Protein AF-A0A804MIV6-F1 (afdb_monomer)

Mean predicted aligned error: 13.61 Å

Nearest PDB structures (foldseek):
  7yjm-assembly1_A  TM=9.244E-01  e=1.620E-10  Arabidopsis thaliana
  7yjk-assembly1_E  TM=9.313E-01  e=8.344E-10  Arabidopsis thaliana
  7bxp-assembly1_B  TM=8.602E-01  e=1.051E-05  Cupriavidus necator
  6onn-assembly1_A  TM=8.933E-01  e=3.002E-05  Paraburkholderia phymatum STM815
  6onn-assembly2_B  TM=8.897E-01  e=5.415E-05  Paraburkholderia phymatum STM815

Solvent-accessible surface area (backbone atoms only — not comparable to full-atom values): 9560 Å² total; per-residue (Å²): 124,45,75,26,53,51,93,34,65,69,43,39,51,52,50,51,46,64,65,46,60,92,37,81,61,48,82,81,45,57,35,32,37,40,42,47,36,31,31,88,90,73,67,46,67,51,67,57,71,58,51,52,55,50,26,62,76,68,66,40,42,48,36,48,36,42,89,66,15,52,73,65,26,29,97,86,16,78,8,58,50,52,55,71,69,50,57,72,77,83,43,52,36,80,47,60,84,61,63,102,76,47,77,72,55,36,40,68,82,74,40,75,46,56,72,84,72,65,56,72,78,38,46,38,31,58,39,54,64,76,60,51,58,55,63,75,72,52,81,69,85,72,80,88,73,80,74,75,56,100,67,61,62,80,76,60,70,79,121

InterPro domains:
  IPR004839 Aminotransferase, class I/classII, large domain [PF00155] (5-76)
  IPR015421 Pyridoxal phosphate-dependent transferase, major domain [G3DSA:3.40.640.10] (1-102)
  IPR015424 Pyridoxal phosphate-dependent transferase [SSF53383] (2-86)
  IPR050087 8-amino-7-oxononanoate synthase class-II [PTHR13693] (2-89)

Sequence (159 aa):
MVYFKHNDMASLASTLEKLTRGNKRAEKIRRYIVVESIYQNSGQIAPLDEIVRLKEKYRFRVILEESHSFGVLGKSGHGLDEHYGVPVSVWPQLFLMFHRNAPPVVSDRGALLPSSQTRPNYLVKCLGQSGQQEWSHGTLAGGVRQRQPMYPLDNLVLT

Organism: Zea mays (NCBI:txid4577)

Foldseek 3Di:
DAEFEALDLVRVLVVLCVVQPPPPCQLVAAAEEEEECQAPQPRDGRPVVSVLVSCVVSVYAYAYAFPPQQLPAAPNRRGNCNNVVNDPLSHAWHQHPDDPPGDATAGSVRHGDDLVRVDHPYYYYYDHPVQVVCVVVPPPDDDDDPDQPPDNCVVVPSD

Secondary structure (DSSP, 8-state):
-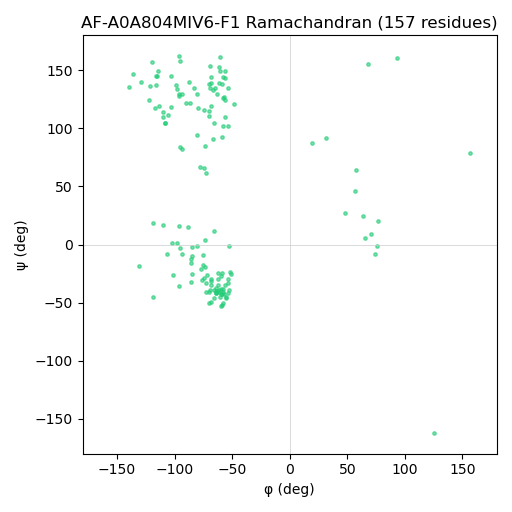EEE-TT-HHHHHHHHHHHHTT-GGGGTS-EEEEEESB-TTT-PBP-HHHHHHHHHHHT-EEEEE-TTTTTTSSSSS--HHHHTT--GGGS-------STTPPPPBPTTSPBPPHHHHS-SEEEEEPPHHHHHHHHH--SSS----PPPSS-GGG----

Radius of gyration: 16.15 Å; Cα contacts (8 Å, |Δi|>4): 221; chains: 1; bounding box: 35×37×42 Å

pLDDT: mean 70.6, std 22.76, range [28.23, 97.81]

Structure (mmCIF, N/CA/C/O backbone):
data_AF-A0A804MIV6-F1
#
_entry.id   AF-A0A804MIV6-F1
#
loop_
_atom_site.group_PDB
_atom_site.id
_atom_site.type_symbol
_atom_site.label_atom_id
_atom_site.label_alt_id
_atom_site.label_comp_id
_atom_site.label_asym_id
_atom_site.label_entity_id
_atom_site.label_seq_id
_atom_site.pdbx_PDB_ins_code
_atom_site.Cartn_x
_atom_site.Cartn_y
_atom_site.Cartn_z
_atom_site.occupancy
_atom_site.B_iso_or_equiv
_atom_site.auth_seq_id
_atom_site.auth_comp_id
_atom_site.auth_asym_id
_atom_site.auth_atom_id
_atom_site.pdbx_PDB_model_num
ATOM 1 N N . MET A 1 1 ? -13.706 7.773 7.106 1.00 83.56 1 MET A N 1
ATOM 2 C CA . MET A 1 1 ? -12.352 7.453 6.601 1.00 83.56 1 MET A CA 1
ATOM 3 C C . MET A 1 1 ? -11.404 7.450 7.788 1.00 83.56 1 MET A C 1
ATOM 5 O O . MET A 1 1 ? -11.564 8.303 8.651 1.00 83.56 1 MET A O 1
ATOM 9 N N . VAL A 1 2 ? -10.504 6.474 7.887 1.00 90.62 2 VAL A N 1
ATOM 10 C CA . VAL A 1 2 ? -9.523 6.366 8.980 1.00 90.62 2 VAL A CA 1
ATOM 11 C C . VAL A 1 2 ? -8.136 6.514 8.384 1.00 90.62 2 VAL A C 1
ATOM 13 O O . VAL A 1 2 ? -7.905 6.061 7.267 1.00 90.62 2 VAL A O 1
ATOM 16 N N . TYR A 1 3 ? -7.223 7.141 9.113 1.00 92.12 3 TYR A N 1
ATOM 17 C CA . TYR A 1 3 ? -5.876 7.371 8.623 1.00 92.12 3 TYR A CA 1
ATOM 18 C C . TYR A 1 3 ? -4.830 6.608 9.437 1.00 92.12 3 TYR A C 1
ATOM 20 O O . TYR A 1 3 ? -5.012 6.382 10.635 1.00 92.12 3 TYR A O 1
ATOM 28 N N . PHE A 1 4 ? -3.735 6.220 8.790 1.00 95.25 4 PHE A N 1
ATOM 29 C CA . PHE A 1 4 ? -2.527 5.727 9.453 1.00 95.25 4 PHE A CA 1
ATOM 30 C C . PHE A 1 4 ? -1.337 6.625 9.112 1.00 95.25 4 PHE A C 1
ATOM 32 O O . PHE A 1 4 ? -1.362 7.359 8.124 1.00 95.25 4 PHE A O 1
ATOM 39 N N . LYS A 1 5 ? -0.315 6.609 9.966 1.00 95.00 5 LYS A N 1
ATOM 40 C CA . LYS A 1 5 ? 0.891 7.423 9.800 1.00 95.00 5 LYS A CA 1
ATOM 41 C C . LYS A 1 5 ? 1.562 7.158 8.445 1.00 95.00 5 LYS A C 1
ATOM 43 O O . LYS A 1 5 ? 1.563 6.030 7.966 1.00 95.00 5 LYS A O 1
ATOM 48 N N . HIS A 1 6 ? 2.116 8.214 7.852 1.00 94.25 6 HIS A N 1
ATOM 49 C CA . HIS A 1 6 ? 2.809 8.159 6.574 1.00 94.25 6 HIS A CA 1
ATOM 50 C C . HIS A 1 6 ? 3.823 7.022 6.536 1.00 94.25 6 HIS A C 1
ATOM 52 O O . HIS A 1 6 ? 4.727 6.985 7.370 1.00 94.25 6 HIS A O 1
ATOM 58 N N . ASN A 1 7 ? 3.633 6.117 5.579 1.00 93.25 7 ASN A N 1
ATOM 59 C CA . ASN A 1 7 ? 4.495 4.973 5.313 1.00 93.25 7 ASN A CA 1
ATOM 60 C C . ASN A 1 7 ? 4.890 4.135 6.553 1.00 93.25 7 ASN A C 1
ATOM 62 O O . ASN A 1 7 ? 5.945 3.511 6.575 1.00 93.25 7 ASN A O 1
ATOM 66 N N . ASP A 1 8 ? 4.054 4.121 7.598 1.00 96.25 8 ASP A N 1
ATOM 67 C CA . ASP A 1 8 ? 4.337 3.460 8.878 1.00 96.25 8 ASP A CA 1
ATOM 68 C C . ASP A 1 8 ? 3.462 2.209 9.032 1.00 96.25 8 ASP A C 1
ATOM 70 O O . ASP A 1 8 ? 2.258 2.279 9.320 1.00 96.25 8 ASP A O 1
ATOM 74 N N . MET A 1 9 ? 4.083 1.043 8.852 1.00 97.00 9 MET A N 1
ATOM 75 C CA . MET A 1 9 ? 3.395 -0.247 8.895 1.00 97.00 9 MET A CA 1
ATOM 76 C C . MET A 1 9 ? 2.960 -0.654 10.305 1.00 97.00 9 MET A C 1
ATOM 78 O O . MET A 1 9 ? 1.950 -1.347 10.454 1.00 97.00 9 MET A O 1
ATOM 82 N N . ALA A 1 10 ? 3.634 -0.176 11.354 1.00 97.81 10 ALA A N 1
ATOM 83 C CA . ALA A 1 10 ? 3.203 -0.407 12.730 1.00 97.81 10 ALA A CA 1
ATOM 84 C C . ALA A 1 10 ?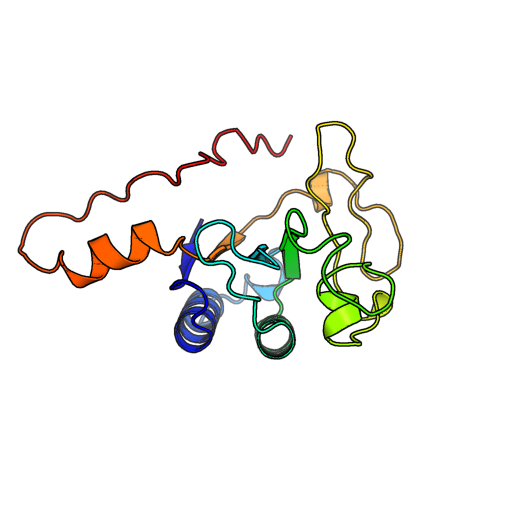 1.921 0.384 13.036 1.00 97.81 10 ALA A C 1
ATOM 86 O O . ALA A 1 10 ? 0.975 -0.145 13.633 1.00 97.81 10 ALA A O 1
ATOM 87 N N . SER A 1 11 ? 1.839 1.631 12.563 1.00 96.94 11 SER A N 1
ATOM 88 C CA . SER A 1 11 ? 0.614 2.426 12.635 1.00 96.94 11 SER A CA 1
ATOM 89 C C . SER A 1 11 ? -0.507 1.812 11.807 1.00 96.94 11 SER A C 1
ATOM 91 O O . SER A 1 11 ? -1.645 1.802 12.281 1.00 96.94 11 SER A O 1
ATOM 93 N N . LEU A 1 12 ? -0.219 1.311 10.601 1.00 97.44 12 LEU A N 1
ATOM 94 C CA . LEU A 1 12 ? -1.211 0.614 9.785 1.00 97.44 12 LEU A CA 1
ATOM 95 C C . LEU A 1 12 ? -1.742 -0.611 10.533 1.00 97.44 12 LEU A C 1
ATOM 97 O O . LEU A 1 12 ? -2.948 -0.713 10.746 1.00 97.44 12 LEU A O 1
ATOM 101 N N . ALA A 1 13 ? -0.859 -1.489 11.013 1.00 97.62 13 ALA A N 1
ATOM 102 C CA . ALA A 1 13 ? -1.231 -2.685 11.764 1.00 97.62 13 ALA A CA 1
ATOM 103 C C . ALA A 1 13 ? -2.097 -2.356 12.990 1.00 97.62 13 ALA A C 1
ATOM 105 O O . ALA A 1 13 ? -3.147 -2.969 13.183 1.00 97.62 13 ALA A O 1
ATOM 106 N N . SER A 1 14 ? -1.716 -1.342 13.776 1.00 97.19 14 SER A N 1
ATOM 107 C CA . SER A 1 14 ? -2.501 -0.880 14.930 1.00 97.19 14 SER A CA 1
ATOM 108 C C . SER A 1 14 ? -3.903 -0.411 14.529 1.00 97.19 14 SER A C 1
ATOM 110 O O . SER A 1 14 ? -4.888 -0.735 15.197 1.00 97.19 14 SER A O 1
ATOM 112 N N . THR A 1 15 ? -4.017 0.330 13.426 1.00 95.06 15 THR A N 1
ATOM 113 C CA . THR A 1 15 ? -5.304 0.796 12.901 1.00 95.06 15 THR A CA 1
ATOM 114 C C . THR A 1 15 ? -6.172 -0.370 12.428 1.00 95.06 15 THR A C 1
ATOM 116 O O . THR A 1 15 ? -7.351 -0.434 12.779 1.00 95.06 15 THR A O 1
ATOM 119 N N . LEU A 1 16 ? -5.607 -1.319 11.679 1.00 94.00 16 LEU A N 1
ATOM 120 C CA . LEU A 1 16 ? -6.334 -2.494 11.188 1.00 94.00 16 LEU A CA 1
ATOM 121 C C . LEU A 1 16 ? -6.811 -3.396 12.333 1.00 94.00 16 LEU A C 1
ATOM 123 O O . LEU A 1 16 ? -7.954 -3.859 12.311 1.00 94.00 16 LEU A O 1
ATOM 127 N N . GLU A 1 17 ? -5.978 -3.586 13.357 1.00 93.88 17 GLU A N 1
ATOM 128 C CA . GLU A 1 17 ? -6.326 -4.315 14.578 1.00 93.88 17 GLU A CA 1
ATOM 129 C C . GLU A 1 17 ? -7.522 -3.659 15.279 1.00 93.88 17 GLU A C 1
ATOM 131 O O . GLU A 1 17 ? -8.536 -4.314 15.516 1.00 93.88 17 GLU A O 1
ATOM 136 N N . LYS A 1 18 ? -7.465 -2.342 15.530 1.00 91.25 18 LYS A N 1
ATOM 137 C CA . LYS A 1 18 ? -8.560 -1.586 16.168 1.00 91.25 18 LYS A CA 1
ATOM 138 C C . LYS A 1 18 ? -9.874 -1.686 15.395 1.00 91.25 18 LYS A C 1
ATOM 140 O O . LYS A 1 18 ? -10.931 -1.779 16.007 1.00 91.25 18 LYS A O 1
ATOM 145 N N . LEU A 1 19 ? -9.814 -1.676 14.064 1.00 88.06 19 LEU A N 1
ATOM 146 C CA . LEU A 1 19 ? -11.000 -1.764 13.205 1.00 88.06 19 LEU A CA 1
ATOM 147 C C . LEU A 1 19 ? -11.571 -3.182 13.089 1.00 88.06 19 LEU A C 1
ATOM 149 O O . LEU A 1 19 ? -12.732 -3.344 12.708 1.00 88.06 19 LEU A O 1
ATOM 153 N N . THR A 1 20 ? -10.766 -4.202 13.378 1.00 87.62 20 THR A N 1
ATOM 154 C CA . THR A 1 20 ? -11.172 -5.610 13.282 1.00 87.62 20 THR A CA 1
ATOM 155 C C . THR A 1 20 ? -11.618 -6.160 14.637 1.00 87.62 20 THR A C 1
ATOM 157 O O . THR A 1 20 ? -12.572 -6.936 14.707 1.00 87.62 20 THR A O 1
ATOM 160 N N . ARG A 1 21 ? -10.980 -5.729 15.729 1.00 86.69 21 ARG A N 1
ATOM 161 C CA . ARG A 1 21 ? -11.244 -6.210 17.087 1.00 86.69 21 ARG A CA 1
ATOM 162 C C . ARG A 1 21 ? -12.706 -5.995 17.490 1.00 86.69 21 ARG A C 1
ATOM 164 O O . ARG A 1 21 ? -13.230 -4.889 17.432 1.00 86.69 21 ARG A O 1
ATOM 171 N N . GLY A 1 22 ? -13.366 -7.072 17.921 1.00 78.00 22 GLY A N 1
ATOM 172 C CA . GLY A 1 22 ? -14.743 -7.053 18.437 1.00 78.00 22 GLY A CA 1
ATOM 173 C C . GLY A 1 22 ? -15.842 -6.871 17.383 1.00 78.00 22 GLY A C 1
ATOM 174 O O . GLY A 1 22 ? -17.021 -7.048 17.688 1.00 78.00 22 GLY A O 1
ATOM 175 N N . ASN A 1 23 ? -15.495 -6.578 16.130 1.00 73.00 23 ASN A N 1
ATOM 176 C CA . ASN A 1 23 ? -16.471 -6.311 15.087 1.00 73.00 23 ASN A CA 1
ATOM 177 C C . ASN A 1 23 ? -16.761 -7.581 14.273 1.00 73.00 23 ASN A C 1
ATOM 179 O O . ASN A 1 23 ? -16.219 -7.778 13.191 1.00 73.00 23 ASN A O 1
ATOM 183 N N . LYS A 1 24 ? -17.675 -8.436 14.758 1.00 68.00 24 LYS A N 1
ATOM 184 C CA . LYS A 1 24 ? -18.120 -9.639 14.016 1.00 68.00 24 LYS A CA 1
ATOM 185 C C . LYS A 1 24 ? -18.722 -9.314 12.641 1.00 68.00 24 LYS A C 1
ATOM 187 O O . LYS A 1 24 ? -18.720 -10.156 11.749 1.00 68.00 24 LYS A O 1
ATOM 192 N N . ARG A 1 25 ? -19.243 -8.094 12.441 1.00 69.00 25 ARG A N 1
ATOM 193 C CA . ARG A 1 25 ? -19.728 -7.647 11.124 1.00 69.00 25 ARG A CA 1
ATOM 194 C C . ARG A 1 25 ? -18.583 -7.294 10.172 1.00 69.00 25 ARG A C 1
ATOM 196 O O . ARG A 1 25 ? -18.822 -7.265 8.970 1.00 69.00 25 ARG A O 1
ATOM 203 N N . ALA A 1 26 ? -17.363 -7.067 10.663 1.00 63.50 26 ALA A N 1
ATOM 204 C CA . ALA A 1 26 ? -16.225 -6.649 9.846 1.00 63.50 26 ALA A CA 1
ATOM 205 C C . ALA A 1 26 ? -15.874 -7.650 8.737 1.00 63.50 26 ALA A C 1
ATOM 207 O O . ALA A 1 26 ? -15.395 -7.238 7.684 1.00 63.50 26 ALA A O 1
ATOM 208 N N . GLU A 1 27 ? -16.172 -8.938 8.926 1.00 64.31 27 GLU A N 1
ATOM 209 C CA . GLU A 1 27 ? -15.995 -9.965 7.892 1.00 64.31 27 GLU A CA 1
ATOM 210 C C . GLU A 1 27 ? -16.967 -9.808 6.717 1.00 64.31 27 GLU A C 1
ATOM 212 O O . GLU A 1 27 ? -16.623 -10.119 5.579 1.00 64.31 27 GLU A O 1
ATOM 217 N N . LYS A 1 28 ? -18.175 -9.290 6.972 1.00 70.69 28 LYS A N 1
ATOM 218 C CA . LYS A 1 28 ? -19.206 -9.072 5.945 1.00 70.69 28 LYS A CA 1
ATOM 219 C C . LYS A 1 28 ? -19.053 -7.730 5.237 1.00 70.69 28 LYS A C 1
ATOM 221 O O . LYS A 1 28 ? -19.660 -7.504 4.192 1.00 70.69 28 LYS A O 1
ATOM 226 N N . ILE A 1 29 ? -18.270 -6.824 5.813 1.00 76.00 29 ILE A N 1
ATOM 227 C CA . ILE A 1 29 ? -18.135 -5.459 5.327 1.00 76.00 29 ILE A CA 1
ATOM 228 C C . ILE A 1 29 ? -16.877 -5.338 4.462 1.00 76.00 29 ILE A C 1
ATOM 230 O O . ILE A 1 29 ? -15.791 -5.784 4.823 1.00 76.00 29 ILE A O 1
ATOM 234 N N . ARG A 1 30 ? -17.013 -4.689 3.301 1.00 77.94 30 ARG A N 1
ATOM 235 C CA . ARG A 1 30 ? -15.885 -4.399 2.404 1.00 77.94 30 ARG A CA 1
ATOM 236 C C . ARG A 1 30 ? -15.024 -3.269 2.970 1.00 77.94 30 ARG A C 1
ATOM 238 O O . ARG A 1 30 ? -15.499 -2.138 3.092 1.00 77.94 30 ARG A O 1
ATOM 245 N N . ARG A 1 31 ? -13.774 -3.590 3.300 1.00 86.38 31 ARG A N 1
ATOM 246 C CA . ARG A 1 31 ? -12.789 -2.682 3.895 1.00 86.38 31 ARG A CA 1
ATOM 247 C C . ARG A 1 31 ? -11.560 -2.600 2.993 1.00 86.38 31 ARG A C 1
ATOM 249 O O . ARG A 1 31 ? -11.113 -3.634 2.494 1.00 86.38 31 ARG A O 1
ATOM 256 N N . TYR A 1 32 ? -11.046 -1.393 2.789 1.00 89.44 32 TYR A N 1
ATOM 257 C CA . TYR A 1 32 ? -9.956 -1.115 1.858 1.00 89.44 32 TYR A CA 1
ATOM 258 C C . TYR A 1 32 ? -8.843 -0.318 2.540 1.00 89.44 32 TYR A C 1
ATOM 260 O O . TYR A 1 32 ? -9.114 0.595 3.322 1.00 89.44 32 TYR A O 1
ATOM 268 N N . ILE A 1 33 ? -7.605 -0.669 2.223 1.00 91.19 33 ILE A N 1
ATOM 269 C CA . ILE A 1 33 ? -6.394 0.098 2.496 1.00 91.19 33 ILE A CA 1
ATOM 270 C C . ILE A 1 33 ? -6.087 0.885 1.226 1.00 91.19 33 ILE A C 1
ATOM 272 O O . ILE A 1 33 ? -6.056 0.296 0.155 1.00 91.19 33 ILE A O 1
ATOM 276 N N . VAL A 1 34 ? -5.893 2.193 1.331 1.00 91.06 34 VAL A N 1
ATOM 277 C CA . VAL A 1 34 ? -5.571 3.069 0.201 1.00 91.06 34 VAL A CA 1
ATOM 278 C C . VAL A 1 34 ? -4.161 3.604 0.394 1.00 91.06 34 VAL A C 1
ATOM 280 O O . VAL A 1 34 ? -3.890 4.284 1.392 1.00 91.06 34 VAL A O 1
ATOM 283 N N . VAL A 1 35 ? -3.283 3.294 -0.552 1.00 90.81 35 VAL A N 1
ATOM 284 C CA . VAL A 1 35 ? -1.863 3.660 -0.529 1.00 90.81 35 VAL A CA 1
ATOM 285 C C . VAL A 1 35 ? -1.420 4.162 -1.896 1.00 90.81 35 VAL A C 1
ATOM 287 O O . VAL A 1 35 ? -1.931 3.710 -2.917 1.00 90.81 35 VAL A O 1
ATOM 290 N N . GLU A 1 36 ? -0.486 5.107 -1.895 1.00 91.06 36 GLU A N 1
ATOM 291 C CA . GLU A 1 36 ? 0.248 5.509 -3.095 1.00 91.06 36 GLU A CA 1
ATOM 292 C C . GLU A 1 36 ? 1.459 4.600 -3.243 1.00 91.06 36 GLU A C 1
ATOM 294 O O . GLU A 1 36 ? 2.105 4.260 -2.253 1.00 91.06 36 GLU A O 1
ATOM 299 N N . SE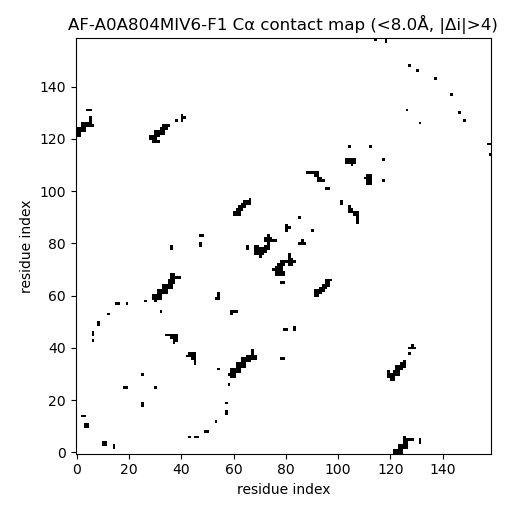R A 1 37 ? 1.754 4.210 -4.475 1.00 91.12 37 SER A N 1
ATOM 300 C CA . SER A 1 37 ? 2.898 3.365 -4.793 1.00 91.12 37 SER A CA 1
ATOM 301 C C . SER A 1 37 ? 4.210 4.099 -4.566 1.00 91.12 37 SER A C 1
ATOM 303 O O . SER A 1 37 ? 5.093 3.610 -3.864 1.00 91.12 37 SER A O 1
ATOM 305 N N . ILE A 1 38 ? 4.292 5.309 -5.122 1.00 92.00 38 ILE A N 1
ATOM 306 C CA . ILE A 1 38 ? 5.278 6.324 -4.773 1.00 92.00 38 ILE A CA 1
ATOM 307 C C . ILE A 1 38 ? 4.501 7.506 -4.216 1.00 92.00 38 ILE A C 1
ATOM 309 O O . ILE A 1 38 ? 3.697 8.117 -4.918 1.00 92.00 38 ILE A O 1
ATOM 313 N N . TYR A 1 39 ? 4.743 7.831 -2.952 1.00 91.81 39 TYR A N 1
ATOM 314 C CA . TYR A 1 39 ? 4.065 8.938 -2.297 1.00 91.81 39 TYR A CA 1
ATOM 315 C C . TYR A 1 39 ? 4.511 10.274 -2.889 1.00 91.81 39 TYR A C 1
ATOM 317 O O . TYR A 1 39 ? 5.677 10.654 -2.754 1.00 91.81 39 TYR A O 1
ATOM 325 N N . GLN A 1 40 ? 3.577 11.037 -3.460 1.00 86.69 40 GLN A N 1
ATOM 326 C CA . GLN A 1 40 ? 3.876 12.265 -4.211 1.00 86.69 40 GLN A CA 1
ATOM 327 C C . GLN A 1 40 ? 4.744 13.264 -3.428 1.00 86.69 40 GLN A C 1
ATOM 329 O O . GLN A 1 40 ? 5.627 13.910 -3.983 1.00 86.69 40 GLN A O 1
ATOM 334 N N . ASN A 1 41 ? 4.485 13.407 -2.127 1.00 88.69 41 ASN A N 1
ATOM 335 C CA . ASN A 1 41 ? 5.131 14.432 -1.303 1.00 88.69 41 ASN A CA 1
ATOM 336 C C . ASN A 1 41 ? 6.497 14.015 -0.746 1.00 88.69 41 ASN A C 1
ATOM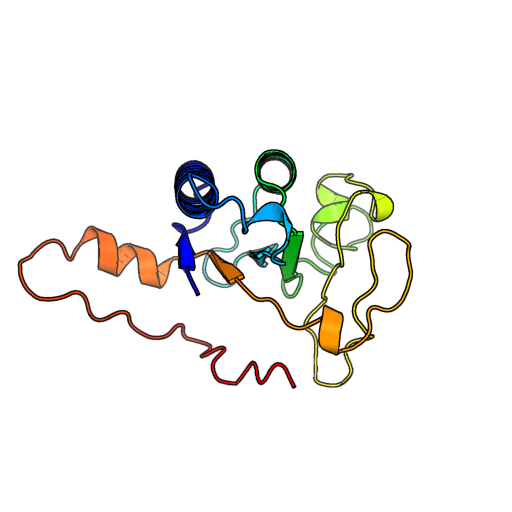 338 O O . ASN A 1 41 ? 7.173 14.846 -0.148 1.00 88.69 41 ASN A O 1
ATOM 342 N N . SER A 1 42 ? 6.875 12.744 -0.878 1.00 91.06 42 SER A N 1
ATOM 343 C CA . SER A 1 42 ? 8.089 12.211 -0.259 1.00 91.06 42 SER A CA 1
ATOM 344 C C . SER A 1 42 ? 8.979 11.412 -1.194 1.00 91.06 42 SER A C 1
ATOM 346 O O . SER A 1 42 ? 10.138 11.175 -0.865 1.00 91.06 42 SER A O 1
ATOM 348 N N . GLY A 1 43 ? 8.440 10.954 -2.325 1.00 92.06 43 GLY A N 1
ATOM 349 C CA . GLY A 1 43 ? 9.102 9.995 -3.201 1.00 92.06 43 GLY A CA 1
ATOM 350 C C . GLY A 1 43 ? 9.296 8.618 -2.560 1.00 92.06 43 GLY A C 1
ATOM 351 O O . GLY A 1 43 ? 9.958 7.768 -3.147 1.00 92.06 43 GLY A O 1
ATOM 352 N N . GLN A 1 44 ? 8.757 8.379 -1.357 1.00 94.50 44 GLN A N 1
ATOM 353 C CA . GLN A 1 44 ? 8.903 7.087 -0.698 1.00 94.50 44 GLN A CA 1
ATOM 354 C C . GLN A 1 44 ? 8.082 6.036 -1.434 1.00 94.50 44 GLN A C 1
ATOM 356 O O . GLN A 1 44 ? 6.935 6.276 -1.807 1.00 94.50 44 GLN A O 1
ATOM 361 N N . ILE A 1 45 ? 8.677 4.862 -1.595 1.00 94.94 45 ILE A N 1
ATOM 362 C CA . ILE A 1 45 ? 8.002 3.688 -2.129 1.00 94.94 45 ILE A CA 1
ATOM 363 C C . ILE A 1 45 ? 7.238 3.011 -0.984 1.00 94.94 45 ILE A C 1
ATOM 365 O O . ILE A 1 45 ? 7.767 2.870 0.126 1.00 94.94 45 ILE A O 1
ATOM 369 N N . ALA A 1 46 ? 5.988 2.619 -1.226 1.00 93.81 46 ALA A N 1
ATOM 370 C CA . ALA A 1 46 ? 5.213 1.868 -0.246 1.00 93.81 46 ALA A CA 1
ATOM 371 C C . ALA A 1 46 ? 5.781 0.443 -0.062 1.00 93.81 46 ALA A C 1
ATOM 373 O O . ALA A 1 46 ? 6.039 -0.231 -1.061 1.00 93.81 46 ALA A O 1
ATOM 374 N N . PRO A 1 47 ? 5.942 -0.049 1.185 1.00 94.31 47 PRO A N 1
ATOM 375 C CA . PRO A 1 47 ? 6.432 -1.396 1.476 1.00 94.31 47 PRO A CA 1
ATOM 376 C C . PRO A 1 47 ? 5.344 -2.421 1.153 1.00 94.31 47 PRO A C 1
ATOM 378 O O . PRO A 1 47 ? 4.507 -2.788 1.987 1.00 94.31 47 PRO A O 1
ATOM 381 N N . LEU A 1 48 ? 5.292 -2.804 -0.118 1.00 91.38 48 LEU A N 1
ATOM 382 C CA . LEU A 1 48 ? 4.158 -3.517 -0.679 1.00 91.38 48 LEU A CA 1
ATOM 383 C C . LEU A 1 48 ? 3.990 -4.911 -0.061 1.00 91.38 48 LEU A C 1
ATOM 385 O O . LEU A 1 48 ? 2.872 -5.319 0.248 1.00 91.38 48 LEU A O 1
ATOM 389 N N . ASP A 1 49 ? 5.094 -5.605 0.189 1.00 90.81 49 ASP A N 1
ATOM 390 C CA . ASP A 1 49 ? 5.170 -6.893 0.879 1.00 90.81 49 ASP A CA 1
ATOM 391 C C . ASP A 1 49 ? 4.524 -6.862 2.277 1.00 90.81 49 ASP A C 1
ATOM 393 O O . ASP A 1 49 ? 3.720 -7.732 2.633 1.00 90.81 49 ASP A O 1
ATOM 397 N N . GLU A 1 50 ? 4.799 -5.822 3.062 1.00 94.44 50 GLU A N 1
ATOM 398 C CA . GLU A 1 50 ? 4.203 -5.653 4.386 1.00 94.44 50 GLU A CA 1
ATOM 399 C C . GLU A 1 50 ? 2.707 -5.349 4.309 1.00 94.44 50 GLU A C 1
ATOM 401 O O . GLU A 1 50 ? 1.917 -5.881 5.100 1.00 94.44 50 GLU A O 1
ATOM 406 N N . ILE A 1 51 ? 2.303 -4.530 3.336 1.00 93.38 51 ILE A N 1
ATOM 407 C CA . ILE A 1 51 ? 0.897 -4.210 3.084 1.00 93.38 51 ILE A CA 1
ATOM 408 C C . ILE A 1 51 ? 0.135 -5.478 2.675 1.00 93.38 51 ILE A C 1
ATOM 410 O O . ILE A 1 51 ? -0.965 -5.696 3.189 1.00 93.38 51 ILE A O 1
ATOM 414 N N . VAL A 1 52 ? 0.716 -6.350 1.836 1.00 89.75 52 VAL A N 1
ATOM 415 C CA . VAL A 1 52 ? 0.157 -7.674 1.489 1.00 89.75 52 VAL A CA 1
ATOM 416 C C . VAL A 1 52 ? -0.047 -8.519 2.737 1.00 89.75 52 VAL A C 1
ATOM 418 O O . VAL A 1 52 ? -1.148 -9.010 2.988 1.00 89.75 52 VAL A O 1
ATOM 421 N N . ARG A 1 53 ? 0.977 -8.639 3.578 1.00 92.25 53 ARG A N 1
ATOM 422 C CA . ARG A 1 53 ? 0.875 -9.419 4.815 1.00 92.25 53 ARG A CA 1
ATOM 423 C C . ARG A 1 53 ? -0.243 -8.897 5.725 1.00 92.25 53 ARG A C 1
ATOM 425 O O . ARG A 1 53 ? -1.003 -9.675 6.305 1.00 92.25 53 ARG A O 1
ATOM 432 N N . LEU A 1 54 ? -0.368 -7.577 5.857 1.00 94.12 54 LEU A N 1
ATOM 433 C CA . LEU A 1 54 ? -1.381 -6.945 6.703 1.00 94.12 54 LEU A CA 1
ATOM 434 C C . LEU A 1 54 ? -2.794 -7.045 6.111 1.00 94.12 54 LEU A C 1
ATOM 436 O O . LEU A 1 54 ? -3.737 -7.332 6.857 1.00 94.12 54 LEU A O 1
ATOM 440 N N . LYS A 1 55 ? -2.968 -6.855 4.793 1.00 90.12 55 LYS A N 1
ATOM 441 C CA . LYS A 1 55 ? -4.288 -6.985 4.151 1.00 90.12 55 LYS A CA 1
ATOM 442 C C . LYS A 1 55 ? -4.836 -8.401 4.309 1.00 90.12 55 LYS A C 1
ATOM 444 O O . LYS A 1 55 ? -6.019 -8.553 4.605 1.00 90.12 55 LYS A O 1
ATOM 449 N N . GLU A 1 56 ? -3.986 -9.420 4.209 1.00 89.31 56 GLU A N 1
ATOM 450 C CA . GLU A 1 56 ? -4.373 -10.822 4.374 1.00 89.31 56 GLU A CA 1
ATOM 451 C C . GLU A 1 56 ? -4.729 -11.131 5.824 1.00 89.31 56 GLU A C 1
ATOM 453 O O . GLU A 1 56 ? -5.835 -11.607 6.095 1.00 89.31 56 GLU A O 1
ATOM 458 N N . LYS A 1 57 ? -3.854 -10.755 6.766 1.00 91.88 57 LYS A N 1
ATOM 459 C CA . LYS A 1 57 ? -4.073 -10.959 8.203 1.00 91.88 57 LYS A CA 1
ATOM 460 C C . LYS A 1 57 ? -5.408 -10.379 8.680 1.00 91.88 57 LYS A C 1
ATOM 462 O O . LYS A 1 57 ? -6.111 -11.015 9.461 1.00 91.88 57 LYS A O 1
ATOM 467 N N . TYR A 1 58 ? -5.769 -9.185 8.211 1.00 90.75 58 TYR A N 1
ATOM 468 C CA . TYR A 1 58 ? -6.960 -8.463 8.676 1.00 90.75 58 TYR A CA 1
ATOM 469 C C . TYR A 1 58 ? -8.166 -8.538 7.726 1.00 90.75 58 TYR A C 1
ATOM 471 O O . TYR A 1 58 ? -9.223 -7.968 8.026 1.00 90.75 58 TYR A O 1
ATOM 479 N N . ARG A 1 59 ? -8.041 -9.257 6.600 1.00 88.06 59 ARG A N 1
ATOM 480 C CA . ARG A 1 59 ? -9.055 -9.387 5.534 1.00 88.06 59 ARG A CA 1
ATOM 481 C C . ARG A 1 59 ? -9.498 -8.043 4.947 1.00 88.06 59 ARG A C 1
ATOM 483 O O . ARG A 1 59 ? -10.693 -7.779 4.783 1.00 88.06 59 ARG A O 1
ATOM 490 N N . PHE A 1 60 ? -8.530 -7.183 4.656 1.00 88.81 60 PHE A N 1
ATOM 491 C CA . PHE A 1 60 ? -8.729 -5.948 3.900 1.00 88.81 60 PHE A CA 1
ATOM 492 C C . PHE A 1 60 ? -8.408 -6.179 2.420 1.00 88.81 60 PHE A C 1
ATOM 494 O O . PHE A 1 60 ? -7.687 -7.100 2.048 1.00 88.81 60 PHE A O 1
ATOM 501 N N . ARG A 1 61 ? -8.961 -5.324 1.564 1.00 87.12 61 ARG A N 1
ATOM 502 C CA . ARG A 1 61 ? -8.524 -5.157 0.173 1.00 87.12 61 ARG A CA 1
ATOM 503 C C . ARG 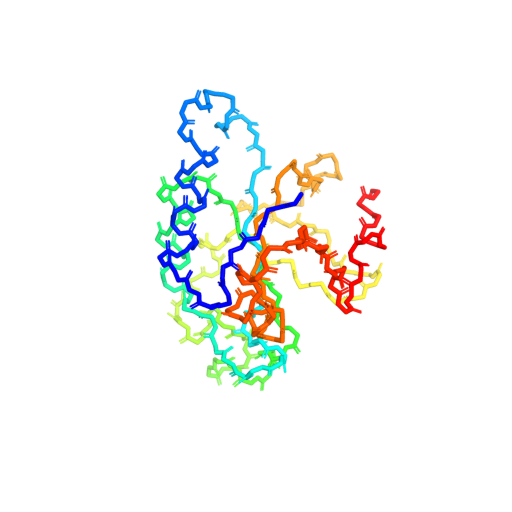A 1 61 ? -7.565 -3.975 0.099 1.00 87.12 61 ARG A C 1
ATOM 505 O O . ARG A 1 61 ? -7.552 -3.156 1.014 1.00 87.12 61 ARG A O 1
ATOM 512 N N . VAL A 1 62 ? -6.791 -3.869 -0.970 1.00 86.75 62 VAL A N 1
ATOM 513 C CA . VAL A 1 62 ? -5.880 -2.743 -1.195 1.00 86.75 62 VAL A CA 1
ATOM 514 C C . VAL A 1 62 ? -6.340 -2.008 -2.447 1.00 86.75 62 VAL A C 1
ATOM 516 O O . VAL A 1 62 ? -6.754 -2.641 -3.409 1.00 86.75 62 VAL A O 1
ATOM 519 N N . ILE A 1 63 ? -6.328 -0.683 -2.394 1.00 87.12 63 ILE A N 1
ATOM 520 C CA . ILE A 1 63 ? -6.383 0.208 -3.546 1.00 87.12 63 ILE A CA 1
ATOM 521 C C . ILE A 1 63 ? -5.000 0.831 -3.619 1.00 87.12 63 ILE A C 1
ATOM 523 O O . ILE A 1 63 ? -4.599 1.556 -2.702 1.00 87.12 63 ILE A O 1
ATOM 527 N N . LEU A 1 64 ? -4.289 0.495 -4.684 1.00 85.38 64 LEU A N 1
ATOM 528 C CA . LEU A 1 64 ? -2.952 0.983 -4.947 1.00 85.38 64 LEU A CA 1
ATOM 529 C C . LEU A 1 64 ? -3.037 2.060 -6.026 1.00 85.38 64 LEU A C 1
ATOM 531 O O . LEU A 1 64 ? -3.533 1.817 -7.122 1.00 85.38 64 LEU A O 1
ATOM 535 N N . GLU A 1 65 ? -2.627 3.264 -5.663 1.00 87.38 65 GLU A N 1
ATOM 536 C CA . GLU A 1 65 ? -2.532 4.408 -6.558 1.00 87.38 65 GLU A CA 1
ATOM 537 C C . GLU A 1 65 ? -1.143 4.349 -7.223 1.00 87.38 65 GLU A C 1
ATOM 539 O O . GLU A 1 65 ? -0.129 4.278 -6.530 1.00 87.38 65 GLU A O 1
ATOM 544 N N . GLU A 1 66 ? -1.089 4.289 -8.552 1.00 85.88 66 GLU A N 1
ATOM 545 C CA . GLU A 1 66 ? 0.140 4.036 -9.328 1.00 85.88 66 GLU A CA 1
ATOM 546 C C . GLU A 1 66 ? 0.608 5.280 -10.107 1.00 85.88 66 GLU A C 1
ATOM 548 O O . GLU A 1 66 ? 1.415 5.171 -11.032 1.00 85.88 66 GLU A O 1
ATOM 553 N N . SER A 1 67 ? 0.111 6.478 -9.763 1.00 86.50 67 SER A N 1
ATOM 554 C CA . SER A 1 67 ? 0.302 7.680 -10.584 1.00 86.50 67 SER A CA 1
ATOM 555 C C . SER A 1 67 ? 1.750 8.018 -10.864 1.00 86.50 67 SER A C 1
ATOM 557 O O . SER A 1 67 ? 2.076 8.513 -11.940 1.00 86.50 67 SER A O 1
ATOM 559 N N . HIS A 1 68 ? 2.605 7.750 -9.885 1.00 89.25 68 HIS A N 1
ATOM 560 C CA . HIS A 1 68 ? 4.016 8.113 -9.919 1.00 89.25 68 HIS A CA 1
ATOM 561 C C . HIS A 1 68 ? 4.937 6.913 -10.157 1.00 89.25 68 HIS A C 1
ATOM 563 O O . HIS A 1 68 ? 6.133 7.098 -10.347 1.00 89.25 68 HIS A O 1
ATOM 569 N N . SER A 1 69 ? 4.408 5.689 -10.139 1.00 88.44 69 SER A N 1
ATOM 570 C CA . SER A 1 69 ? 5.170 4.444 -10.306 1.00 88.44 69 SER A CA 1
ATOM 571 C C . SER A 1 69 ? 5.050 3.848 -11.703 1.00 88.44 69 SER A C 1
ATOM 573 O O . SER A 1 69 ? 5.977 3.158 -12.134 1.00 88.44 69 SER A O 1
ATOM 575 N N . PHE A 1 70 ? 3.958 4.107 -12.428 1.00 86.06 70 PHE A N 1
ATOM 576 C CA . PHE A 1 70 ? 3.807 3.618 -13.797 1.00 86.06 70 PHE A CA 1
ATOM 577 C C . PHE A 1 70 ? 4.873 4.226 -14.723 1.00 86.06 70 PHE A C 1
ATOM 579 O O . PHE A 1 70 ? 5.090 5.436 -14.740 1.00 86.06 70 PHE A O 1
ATOM 586 N N . GLY A 1 71 ? 5.563 3.379 -15.485 1.00 89.94 71 GLY A N 1
ATOM 587 C CA . GLY A 1 71 ? 6.721 3.744 -16.306 1.00 89.94 71 GLY A CA 1
ATOM 588 C C . GLY A 1 71 ? 8.026 3.956 -15.526 1.00 89.94 71 GLY A C 1
ATOM 589 O O . GLY A 1 71 ? 9.049 4.240 -16.145 1.00 89.94 71 GLY A O 1
ATOM 590 N N . VAL A 1 72 ? 8.011 3.815 -14.194 1.00 92.19 72 VAL A N 1
ATO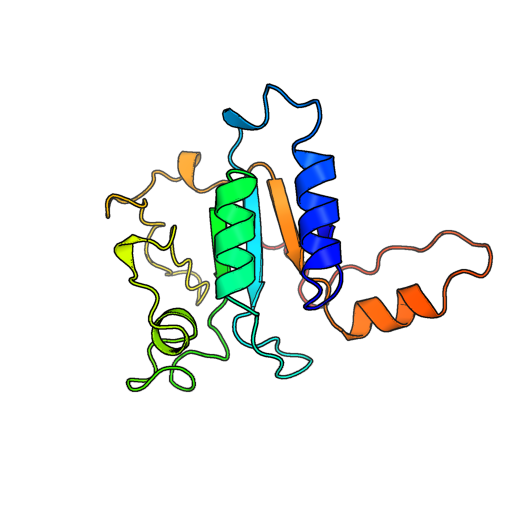M 591 C CA . VAL A 1 72 ? 9.165 4.075 -13.311 1.00 92.19 72 VAL A CA 1
ATOM 592 C C . VAL A 1 72 ? 9.593 2.820 -12.551 1.00 92.19 72 VAL A C 1
ATOM 594 O O . VAL A 1 72 ? 10.785 2.527 -12.467 1.00 92.19 72 VAL A O 1
ATOM 597 N N . LEU A 1 73 ? 8.638 2.079 -11.986 1.00 90.88 73 LEU A N 1
ATOM 598 C CA . LEU A 1 73 ? 8.887 0.889 -11.171 1.00 90.88 73 LEU A CA 1
ATOM 599 C C . LEU A 1 73 ? 8.602 -0.402 -11.949 1.00 90.88 73 LEU A C 1
ATOM 601 O O . LEU A 1 73 ? 7.676 -0.467 -12.753 1.00 90.88 73 LEU A O 1
ATOM 605 N N . GLY A 1 74 ? 9.401 -1.438 -11.678 1.00 90.12 74 GLY A N 1
ATOM 606 C CA . GLY A 1 74 ? 9.371 -2.709 -12.411 1.00 90.12 74 GLY A CA 1
ATOM 607 C C . GLY A 1 74 ? 10.370 -2.741 -13.572 1.00 90.12 74 GLY A C 1
ATOM 608 O O . GLY A 1 74 ? 10.845 -1.704 -14.027 1.00 90.12 74 GLY A O 1
ATOM 609 N N . LYS A 1 75 ? 10.725 -3.937 -14.057 1.00 92.19 75 LYS A N 1
ATOM 610 C CA . LYS A 1 75 ? 11.667 -4.094 -15.182 1.00 92.19 75 LYS A CA 1
ATOM 611 C C . LYS A 1 75 ? 11.066 -3.591 -16.493 1.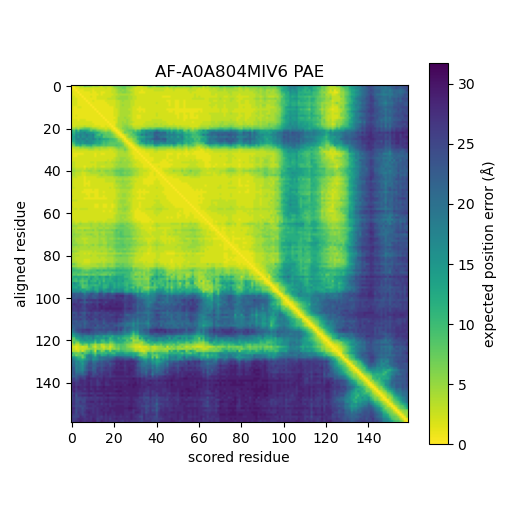00 92.19 75 LYS A C 1
ATOM 613 O O . LYS A 1 75 ? 11.793 -3.061 -17.325 1.00 92.19 75 LYS A O 1
ATOM 618 N N . SER A 1 76 ? 9.760 -3.772 -16.667 1.00 91.25 76 SER A N 1
ATOM 619 C CA . SER A 1 76 ? 8.981 -3.246 -17.790 1.00 91.25 76 SER A CA 1
ATOM 620 C C . SER A 1 76 ? 8.234 -1.950 -17.471 1.00 91.25 76 SER A C 1
ATOM 622 O O . SER A 1 76 ? 7.556 -1.418 -18.345 1.00 91.25 76 SER A O 1
ATOM 624 N N . GLY A 1 77 ? 8.375 -1.415 -16.255 1.00 89.25 77 GLY A N 1
ATOM 625 C CA . GLY A 1 77 ? 7.701 -0.183 -15.854 1.00 89.25 77 GLY A CA 1
ATOM 626 C C . GLY A 1 77 ? 6.215 -0.365 -15.527 1.00 89.25 77 GLY A C 1
ATOM 627 O O . GLY A 1 77 ? 5.474 0.613 -15.593 1.00 89.25 77 GLY A O 1
ATOM 628 N N . HIS A 1 78 ? 5.734 -1.574 -15.219 1.00 85.62 78 HIS A N 1
ATOM 629 C CA . HIS A 1 78 ? 4.305 -1.790 -14.956 1.00 85.62 78 HIS A CA 1
ATOM 630 C C . HIS A 1 78 ? 3.825 -1.294 -13.589 1.00 85.62 78 HIS A C 1
ATOM 632 O O . HIS A 1 78 ? 2.615 -1.220 -13.388 1.00 85.62 78 HIS A O 1
ATOM 638 N N . GLY A 1 79 ? 4.731 -0.890 -12.699 1.00 88.69 79 GLY A N 1
ATOM 639 C CA . GLY A 1 79 ? 4.374 -0.321 -11.407 1.00 88.69 79 GLY A CA 1
ATOM 640 C C . GLY A 1 79 ? 5.014 -1.046 -10.231 1.00 88.69 79 GLY A C 1
ATOM 641 O O . GLY A 1 79 ? 6.037 -1.735 -10.343 1.00 88.69 79 GLY A O 1
ATOM 642 N N . LEU A 1 80 ? 4.439 -0.818 -9.055 1.00 89.69 80 LEU A N 1
ATOM 643 C CA . LEU A 1 80 ? 5.006 -1.293 -7.797 1.00 89.69 80 LEU A CA 1
ATOM 644 C C . LEU A 1 80 ? 4.860 -2.807 -7.610 1.00 89.69 80 LEU A C 1
ATOM 646 O O . LEU A 1 80 ? 5.731 -3.446 -7.018 1.00 89.69 80 LEU A O 1
ATOM 650 N N . ASP A 1 81 ? 3.781 -3.389 -8.119 1.00 84.88 81 ASP A N 1
ATOM 651 C CA . ASP A 1 81 ? 3.543 -4.831 -8.091 1.00 84.88 81 ASP A CA 1
ATOM 652 C C . ASP A 1 81 ? 4.633 -5.606 -8.846 1.00 84.88 81 ASP A C 1
ATOM 654 O O . ASP A 1 81 ? 5.190 -6.571 -8.311 1.00 84.88 81 ASP A O 1
ATOM 658 N N . GLU A 1 82 ? 5.008 -5.134 -10.038 1.00 87.00 82 GLU A N 1
ATOM 659 C CA . GLU A 1 82 ? 6.098 -5.698 -10.831 1.00 87.00 82 GLU A CA 1
ATOM 660 C C . GLU A 1 82 ? 7.441 -5.536 -10.113 1.00 87.00 82 GLU A C 1
ATOM 662 O O . GLU A 1 82 ? 8.247 -6.468 -10.079 1.00 87.00 82 GLU A O 1
ATOM 667 N N . HIS A 1 83 ? 7.676 -4.375 -9.496 1.00 90.19 83 HIS A N 1
ATOM 668 C CA . HIS A 1 83 ? 8.894 -4.117 -8.729 1.00 90.19 83 HIS A CA 1
ATOM 669 C C . HIS A 1 83 ? 9.094 -5.120 -7.585 1.00 90.19 83 HIS A C 1
ATOM 671 O O . HIS A 1 83 ? 10.208 -5.603 -7.386 1.00 90.19 83 HIS A O 1
ATOM 677 N N . TYR A 1 84 ? 8.021 -5.485 -6.879 1.00 88.88 84 TYR A N 1
ATOM 678 C CA . TYR A 1 84 ? 8.057 -6.502 -5.823 1.00 88.88 84 TYR A CA 1
ATOM 679 C C . TYR A 1 84 ? 7.910 -7.944 -6.345 1.00 88.88 84 TYR A C 1
ATOM 681 O O . TYR A 1 84 ? 7.974 -8.888 -5.556 1.00 88.88 84 TYR A O 1
ATOM 689 N N . GLY A 1 85 ? 7.718 -8.143 -7.654 1.00 86.12 85 GLY A N 1
ATOM 690 C CA . GLY A 1 85 ? 7.523 -9.462 -8.260 1.00 86.12 85 GLY A CA 1
ATOM 691 C C . GLY A 1 85 ? 6.253 -10.170 -7.787 1.00 86.12 85 GLY A C 1
ATOM 692 O O . GLY A 1 85 ? 6.190 -11.400 -7.799 1.00 86.12 85 GLY A O 1
ATOM 693 N N . VAL A 1 86 ? 5.253 -9.417 -7.330 1.00 77.44 86 VAL A N 1
ATOM 694 C CA . VAL A 1 86 ? 4.027 -9.996 -6.787 1.00 77.44 86 VAL A CA 1
ATOM 695 C C . VAL A 1 86 ? 3.019 -10.165 -7.932 1.00 77.44 86 VAL A C 1
ATOM 697 O O . VAL A 1 86 ? 2.671 -9.178 -8.578 1.00 77.44 86 VAL A O 1
ATOM 700 N N . PRO A 1 87 ? 2.531 -11.390 -8.208 1.00 69.06 87 PRO A N 1
ATOM 701 C CA . PRO A 1 87 ? 1.664 -11.637 -9.354 1.00 69.06 87 PRO A CA 1
ATOM 702 C C . PRO A 1 87 ? 0.358 -10.841 -9.283 1.00 69.06 87 PRO A C 1
ATOM 704 O O . PRO A 1 87 ? -0.303 -10.820 -8.247 1.00 69.06 87 PRO A O 1
ATOM 707 N N . VAL A 1 88 ? -0.093 -10.289 -10.412 1.00 63.81 88 VAL A N 1
ATOM 708 C CA . VAL A 1 88 ? -1.383 -9.572 -10.513 1.00 63.81 88 VAL A CA 1
ATOM 709 C C . VAL A 1 88 ? -2.561 -10.422 -10.003 1.00 63.81 88 VAL A C 1
ATOM 711 O O . VAL A 1 88 ? -3.521 -9.890 -9.459 1.00 63.81 88 VAL A O 1
ATOM 714 N N . SER A 1 89 ? -2.478 -11.753 -10.109 1.00 61.78 89 SER A N 1
ATOM 715 C CA . SER A 1 89 ? -3.521 -12.683 -9.651 1.00 61.78 89 SER A CA 1
ATOM 716 C C . SER A 1 89 ? -3.631 -12.850 -8.133 1.00 61.78 89 SER A C 1
ATOM 718 O O . SER A 1 89 ? -4.656 -13.329 -7.666 1.00 61.78 89 SER A O 1
ATOM 720 N N . VAL A 1 90 ? -2.599 -12.496 -7.358 1.00 58.84 90 VAL A N 1
ATOM 721 C CA . VAL A 1 90 ? -2.669 -12.457 -5.881 1.00 58.84 90 VAL A CA 1
ATOM 722 C C . VAL A 1 90 ? -2.991 -11.046 -5.359 1.00 58.84 90 VAL A C 1
ATOM 724 O O . VAL A 1 90 ? -3.175 -10.835 -4.148 1.00 58.84 90 VAL A O 1
ATOM 727 N N . TRP A 1 91 ? -3.097 -10.070 -6.269 1.00 54.03 91 TRP A N 1
ATOM 728 C CA . TRP A 1 91 ? -3.459 -8.688 -5.981 1.00 54.03 91 TRP A CA 1
ATOM 729 C C . TRP A 1 91 ? -4.957 -8.434 -6.140 1.00 54.03 91 TRP A C 1
ATOM 731 O O . TRP A 1 91 ? -5.540 -8.697 -7.190 1.00 54.03 91 TRP A O 1
ATOM 741 N N . PRO A 1 92 ? -5.609 -7.820 -5.139 1.00 47.34 92 PRO A N 1
ATOM 742 C CA . PRO A 1 92 ? -6.971 -7.384 -5.308 1.00 47.34 92 PRO A CA 1
ATOM 743 C C . PRO A 1 92 ? -6.972 -6.060 -6.077 1.00 47.34 92 PRO A C 1
ATOM 745 O O . PRO A 1 92 ? -6.537 -5.046 -5.549 1.00 47.34 92 PRO A O 1
ATOM 748 N N . GLN A 1 93 ? -7.586 -6.079 -7.261 1.00 49.19 93 GLN A N 1
ATOM 749 C CA . GLN A 1 93 ? -8.333 -4.945 -7.818 1.00 49.19 93 GLN A CA 1
ATOM 750 C C . GLN A 1 93 ? -7.480 -3.675 -7.938 1.00 49.19 93 GLN A C 1
ATOM 752 O O . GLN A 1 93 ? -7.758 -2.677 -7.271 1.00 49.19 93 GLN A O 1
ATOM 757 N N . LEU A 1 94 ? -6.435 -3.719 -8.774 1.00 42.56 94 LEU A N 1
ATOM 758 C CA . LEU A 1 94 ? -5.703 -2.519 -9.169 1.00 42.56 94 LEU A CA 1
ATOM 759 C C . LEU A 1 94 ? -6.711 -1.501 -9.713 1.00 42.56 94 LEU A C 1
ATOM 761 O O . LEU A 1 94 ? -7.217 -1.617 -10.828 1.00 42.56 94 LEU A O 1
ATOM 765 N N . PHE A 1 95 ? -7.045 -0.523 -8.882 1.00 45.47 95 PHE A N 1
ATOM 766 C CA . PHE A 1 95 ? -7.801 0.638 -9.290 1.00 45.47 95 PHE A CA 1
ATOM 767 C C . PHE A 1 95 ? -6.772 1.701 -9.639 1.00 45.47 95 PHE A C 1
ATOM 769 O O . PHE A 1 95 ? -6.441 2.555 -8.820 1.00 45.47 95 PHE A O 1
ATOM 776 N N . LEU A 1 96 ? -6.251 1.605 -10.864 1.00 46.34 96 LEU A N 1
ATOM 777 C CA . LEU A 1 96 ? -5.581 2.714 -11.530 1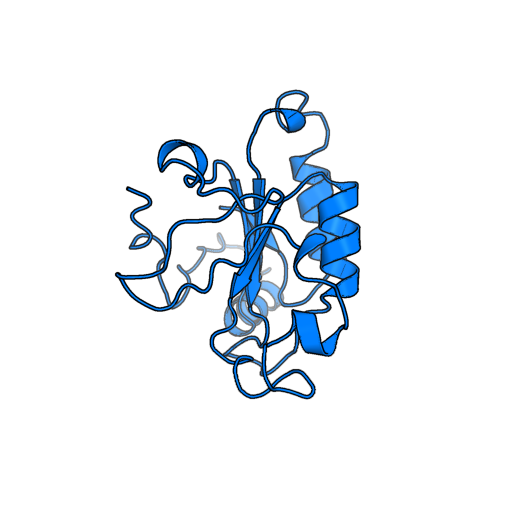.00 46.34 96 LEU A CA 1
ATOM 778 C C . LEU A 1 96 ? -6.597 3.858 -11.617 1.00 46.34 96 LEU A C 1
ATOM 780 O O . LEU A 1 96 ? -7.415 3.917 -12.536 1.00 46.34 96 LEU A O 1
ATOM 784 N N . MET A 1 97 ? -6.595 4.747 -10.622 1.00 45.00 97 MET A N 1
ATOM 785 C CA . MET A 1 97 ? -7.425 5.947 -10.624 1.00 45.00 97 MET A CA 1
ATOM 786 C C . MET A 1 97 ? -6.781 6.998 -11.527 1.00 45.00 97 MET A C 1
ATOM 788 O O . MET A 1 97 ? -6.372 8.060 -11.074 1.00 45.00 97 MET A O 1
ATOM 792 N N . PHE A 1 98 ? -6.736 6.719 -12.826 1.00 39.56 98 PHE A N 1
ATOM 793 C CA . PHE A 1 98 ? -6.519 7.751 -13.824 1.00 39.56 98 PHE A CA 1
ATOM 794 C C . PHE A 1 98 ? -7.791 7.977 -14.628 1.00 39.56 98 PHE A C 1
ATOM 796 O O . PHE A 1 98 ? -8.186 7.178 -15.471 1.00 39.56 98 PHE A O 1
ATOM 803 N N . HIS A 1 99 ? -8.376 9.146 -14.368 1.00 33.97 99 HIS A N 1
ATOM 804 C CA . HIS A 1 99 ? -9.407 9.808 -15.155 1.00 33.97 99 HIS A CA 1
ATOM 805 C C . HIS A 1 99 ? -10.790 9.145 -15.209 1.00 33.97 99 HIS A C 1
ATOM 807 O O . HIS A 1 99 ? -10.976 7.951 -15.028 1.00 33.97 99 HIS A O 1
ATOM 813 N N . ARG A 1 100 ? -11.797 9.986 -15.478 1.00 39.19 100 ARG A N 1
ATOM 814 C CA . ARG A 1 100 ? -13.247 9.701 -15.524 1.00 39.19 100 ARG A CA 1
ATOM 815 C C . ARG A 1 100 ? -13.679 8.526 -16.426 1.00 39.19 100 ARG A C 1
ATOM 817 O O . ARG A 1 100 ? -14.862 8.221 -16.466 1.00 39.19 100 ARG A O 1
ATOM 824 N N . ASN A 1 101 ? -12.739 7.880 -17.110 1.00 41.75 101 ASN A N 1
ATOM 825 C CA . ASN A 1 101 ? -12.938 6.740 -18.000 1.00 41.75 101 ASN A CA 1
ATOM 826 C C . ASN A 1 101 ? -12.189 5.479 -17.527 1.00 41.75 101 ASN A C 1
ATOM 828 O O . ASN A 1 101 ? -11.957 4.579 -18.332 1.00 41.75 101 ASN A O 1
ATOM 832 N N . ALA A 1 102 ? -11.778 5.413 -16.254 1.00 46.16 102 ALA A N 1
ATOM 833 C CA . ALA A 1 102 ? -11.113 4.240 -15.697 1.00 46.16 102 ALA A CA 1
ATOM 834 C C . ALA A 1 102 ? -11.962 2.971 -15.928 1.00 46.16 102 ALA A C 1
ATOM 836 O O . ALA A 1 102 ? -13.182 3.001 -15.714 1.00 46.16 102 ALA A O 1
ATOM 837 N N . PRO A 1 103 ? -11.347 1.860 -16.374 1.00 45.25 103 PRO A N 1
ATOM 838 C CA . PRO A 1 103 ? -12.069 0.622 -16.596 1.00 45.25 103 PRO A CA 1
ATOM 839 C C . PRO A 1 103 ? -12.713 0.120 -15.290 1.00 45.25 103 PRO A C 1
ATOM 841 O O . PRO A 1 103 ? -12.200 0.372 -14.194 1.00 45.25 103 PRO A O 1
ATOM 844 N N . PRO A 1 104 ? -13.858 -0.575 -15.387 1.00 48.34 104 PRO A N 1
ATOM 845 C CA . PRO A 1 104 ? -14.600 -1.044 -14.225 1.00 48.34 104 PRO A CA 1
ATOM 846 C C . PRO A 1 104 ? -13.753 -1.952 -13.322 1.00 48.34 104 PRO A C 1
ATOM 848 O O . PRO A 1 104 ? -12.936 -2.740 -13.794 1.00 48.34 104 PRO A O 1
ATOM 851 N N . VAL A 1 105 ? -13.975 -1.841 -12.007 1.00 50.84 105 VAL A N 1
ATOM 852 C CA . VAL A 1 105 ? -13.214 -2.568 -10.978 1.00 50.84 105 VAL A CA 1
ATOM 853 C C . VAL A 1 105 ? -13.296 -4.069 -11.234 1.00 50.84 105 VAL A C 1
ATOM 855 O O . VAL A 1 105 ? -14.389 -4.626 -11.276 1.00 50.84 105 VAL A O 1
ATOM 858 N N . VAL A 1 106 ? -12.154 -4.738 -11.362 1.00 50.97 106 VAL A N 1
ATOM 859 C CA . VAL A 1 106 ? -12.086 -6.181 -11.606 1.00 50.97 106 VAL A CA 1
ATOM 860 C C . VAL A 1 106 ? -11.890 -6.915 -10.278 1.00 50.97 106 VAL A C 1
ATOM 862 O O . VAL A 1 106 ? -11.028 -6.559 -9.485 1.00 50.97 106 VAL A O 1
ATOM 865 N N . SER A 1 107 ? -12.709 -7.928 -10.014 1.00 46.62 107 SER A N 1
ATOM 866 C CA . SER A 1 107 ? -12.592 -8.876 -8.904 1.00 46.62 107 SER A CA 1
ATOM 867 C C . SER A 1 107 ? -11.279 -9.659 -8.970 1.00 46.62 107 SER A C 1
ATOM 869 O O . SER A 1 107 ? -10.727 -9.845 -10.045 1.00 46.62 107 SER A O 1
ATOM 871 N N . ASP A 1 108 ? -10.873 -10.256 -7.848 1.00 46.81 108 ASP A N 1
ATOM 872 C CA . ASP A 1 108 ? -9.785 -11.251 -7.767 1.00 46.81 108 ASP A CA 1
ATOM 873 C C . ASP A 1 108 ? -9.951 -12.407 -8.781 1.00 46.81 108 ASP A C 1
ATOM 875 O O . ASP A 1 108 ? -8.994 -13.009 -9.248 1.00 46.81 108 ASP A O 1
ATOM 879 N N . ARG A 1 109 ? -11.196 -12.678 -9.197 1.00 48.72 109 ARG A N 1
ATOM 880 C CA . ARG A 1 109 ? -11.528 -13.673 -10.229 1.00 48.72 109 ARG A CA 1
ATOM 881 C C . ARG A 1 109 ? -11.520 -13.133 -11.665 1.00 48.72 109 ARG A C 1
ATOM 883 O O . ARG A 1 109 ? -12.129 -13.745 -12.536 1.00 48.72 109 ARG A O 1
ATOM 890 N N . GLY A 1 110 ? -10.935 -11.963 -11.915 1.00 48.25 110 GLY A N 1
ATOM 891 C CA . GLY A 1 110 ? -10.904 -11.353 -13.249 1.00 48.25 110 GLY A CA 1
ATOM 892 C C . GLY A 1 110 ? -12.262 -10.833 -13.750 1.00 48.25 110 GLY A C 1
ATOM 893 O O . GLY A 1 110 ? -12.384 -10.453 -14.909 1.00 48.25 110 GLY A O 1
ATOM 894 N N . ALA A 1 111 ? -13.295 -10.808 -12.901 1.00 47.75 111 ALA A N 1
ATOM 895 C CA . ALA A 1 111 ? -14.653 -10.418 -13.285 1.00 47.75 111 ALA A CA 1
ATOM 896 C C . ALA A 1 111 ? -14.965 -8.965 -12.912 1.00 47.75 111 ALA A C 1
ATOM 898 O O . ALA A 1 111 ? -14.684 -8.555 -11.788 1.00 47.75 111 ALA A O 1
ATOM 899 N N . LEU A 1 112 ? -15.614 -8.210 -13.802 1.00 51.47 112 LEU A N 1
ATOM 900 C CA . LEU A 1 112 ? -16.091 -6.859 -13.494 1.00 51.47 112 LEU A CA 1
ATOM 901 C C . LEU A 1 112 ? -17.030 -6.875 -12.281 1.00 51.47 112 LEU A C 1
ATOM 903 O O . LEU A 1 112 ? -18.012 -7.619 -12.235 1.00 51.47 112 LEU A O 1
ATOM 907 N N . LEU A 1 113 ? -16.723 -6.047 -11.289 1.00 54.56 113 LEU A N 1
ATOM 908 C CA . LEU A 1 113 ? -17.558 -5.847 -10.121 1.00 54.56 113 LEU A CA 1
ATOM 909 C C . LEU A 1 113 ? -18.693 -4.879 -10.477 1.00 54.56 113 LEU A C 1
ATOM 911 O O . LEU A 1 113 ? -18.431 -3.788 -10.987 1.00 54.56 113 LEU A O 1
ATOM 915 N N . PRO A 1 114 ? -19.956 -5.228 -10.178 1.00 54.41 114 PRO A N 1
ATOM 916 C CA . PRO A 1 114 ? -21.066 -4.294 -10.337 1.00 54.41 114 PRO A CA 1
ATOM 917 C C . PRO A 1 114 ? -20.862 -3.061 -9.441 1.00 54.41 114 PRO A C 1
ATOM 919 O O . PRO A 1 114 ? -20.252 -3.167 -8.379 1.00 54.41 114 PRO A O 1
ATOM 922 N N . SER A 1 115 ? -21.406 -1.900 -9.817 1.00 61.69 115 SER A N 1
ATOM 923 C CA . SER A 1 115 ? -21.234 -0.622 -9.088 1.00 61.69 115 SER A CA 1
ATOM 924 C C . SER A 1 115 ? -21.605 -0.698 -7.598 1.00 61.69 115 SER A C 1
ATOM 926 O O . SER A 1 115 ? -20.956 -0.112 -6.734 1.00 61.69 115 SER A O 1
ATOM 928 N N . SER A 1 116 ? -22.596 -1.515 -7.238 1.00 58.84 116 SER A N 1
ATOM 929 C CA . SER A 1 116 ? -22.929 -1.776 -5.831 1.00 58.84 116 SER A CA 1
ATOM 930 C C . SER A 1 116 ? -21.784 -2.452 -5.059 1.00 58.84 116 SER A C 1
ATOM 932 O O . SER A 1 116 ? -21.631 -2.229 -3.854 1.00 58.84 116 SER A O 1
ATOM 934 N N . GLN A 1 117 ? -20.953 -3.246 -5.742 1.00 53.84 117 GLN A N 1
ATOM 935 C CA . GLN A 1 117 ? -19.753 -3.908 -5.226 1.00 53.84 117 GLN A CA 1
ATOM 936 C C . GLN A 1 117 ? -18.487 -3.033 -5.279 1.00 53.84 117 GLN A C 1
ATOM 938 O O . GLN A 1 117 ? -17.526 -3.354 -4.573 1.00 53.84 117 GLN A O 1
ATOM 943 N N . THR A 1 118 ? -18.498 -1.903 -5.992 1.00 55.91 118 THR A N 1
ATOM 944 C CA . THR A 1 118 ? -17.352 -0.977 -6.041 1.00 55.91 118 THR A CA 1
ATOM 945 C C . THR A 1 118 ? -17.336 0.017 -4.885 1.00 55.91 118 THR A C 1
ATOM 947 O O . THR A 1 118 ? -16.259 0.445 -4.491 1.00 55.91 118 THR A O 1
ATOM 950 N N . ARG A 1 119 ? -18.488 0.338 -4.271 1.00 61.00 119 ARG A N 1
ATOM 951 C CA . ARG A 1 119 ? -18.548 1.301 -3.155 1.00 61.00 119 ARG A CA 1
ATOM 952 C C . ARG A 1 119 ? -17.915 0.748 -1.861 1.00 61.00 119 ARG A C 1
ATOM 954 O O . ARG A 1 119 ? -18.487 -0.166 -1.254 1.00 61.00 119 ARG A O 1
ATOM 961 N N . PRO A 1 120 ? -16.761 1.269 -1.401 1.00 63.72 120 PRO A N 1
ATOM 962 C CA . PRO A 1 120 ? -16.150 0.846 -0.147 1.00 63.72 120 PRO A CA 1
ATOM 963 C C . PRO A 1 120 ? -16.983 1.288 1.061 1.00 63.72 120 PRO A C 1
ATOM 965 O O . PRO A 1 120 ? -17.453 2.418 1.120 1.00 63.72 120 PRO A O 1
ATOM 968 N N . ASN A 1 121 ? -17.123 0.417 2.066 1.00 70.94 121 ASN A N 1
ATOM 969 C CA . ASN A 1 121 ? -17.784 0.795 3.323 1.00 70.94 121 ASN A CA 1
ATOM 970 C C . ASN A 1 121 ? -16.802 1.452 4.303 1.00 70.94 121 ASN A C 1
ATOM 972 O O . ASN A 1 121 ? -17.184 2.314 5.088 1.00 70.94 121 ASN A O 1
ATOM 976 N N . TYR A 1 122 ? -15.530 1.040 4.265 1.00 75.06 122 TYR A N 1
ATOM 977 C CA . TYR A 1 122 ? -14.467 1.608 5.091 1.00 75.06 122 TYR A CA 1
ATOM 978 C C . TYR A 1 122 ? -13.181 1.757 4.292 1.00 75.06 122 TYR A C 1
ATOM 980 O O . TYR A 1 122 ? -12.757 0.827 3.602 1.00 75.06 122 TYR A O 1
ATOM 988 N N . LEU A 1 123 ? -12.554 2.919 4.456 1.00 83.56 123 LEU A N 1
ATOM 989 C CA . LEU A 1 123 ? -11.282 3.284 3.845 1.00 83.56 123 LEU A CA 1
ATOM 990 C C . LEU A 1 123 ? -10.280 3.631 4.947 1.00 83.56 123 LEU A C 1
ATOM 992 O O . LEU A 1 123 ? -10.560 4.501 5.781 1.00 83.56 123 LEU A O 1
ATOM 996 N N . VAL A 1 124 ? -9.143 2.939 4.932 1.00 86.62 124 VAL A N 1
ATOM 997 C CA . VAL A 1 124 ? -7.947 3.223 5.728 1.00 86.62 124 VAL A CA 1
ATOM 998 C C . VAL A 1 124 ? -6.909 3.819 4.784 1.00 86.62 124 VAL A C 1
ATOM 1000 O O . VAL A 1 124 ? -6.440 3.116 3.898 1.00 86.62 124 VAL A O 1
ATOM 1003 N N . LYS A 1 125 ? -6.577 5.103 4.926 1.00 90.94 125 LYS A N 1
ATOM 1004 C CA . LYS A 1 125 ? -5.680 5.817 4.004 1.00 90.94 125 LYS A CA 1
ATOM 1005 C C . LYS A 1 125 ? -4.391 6.251 4.697 1.00 90.94 125 LYS A C 1
ATOM 1007 O O . LYS A 1 125 ? -4.405 6.625 5.869 1.00 90.94 125 LYS A O 1
ATOM 1012 N N . CYS A 1 126 ? -3.284 6.228 3.968 1.00 86.56 126 CYS A N 1
ATOM 1013 C CA . CYS A 1 126 ? -2.028 6.794 4.441 1.00 86.56 126 CYS A CA 1
ATOM 1014 C C . CYS A 1 126 ? -2.148 8.319 4.627 1.00 86.56 126 CYS A C 1
ATOM 1016 O O . CYS A 1 126 ? -2.680 9.014 3.759 1.00 86.56 126 CYS A O 1
ATOM 1018 N N . LEU A 1 127 ? -1.651 8.862 5.741 1.00 83.56 127 LEU A N 1
ATOM 1019 C CA . LEU A 1 127 ? -1.450 10.308 5.881 1.00 83.56 127 LEU A CA 1
ATOM 1020 C C . LEU A 1 127 ? -0.326 10.767 4.948 1.00 83.56 127 LEU A C 1
ATOM 1022 O O . LEU A 1 127 ? 0.669 10.064 4.772 1.00 83.56 127 LEU A O 1
ATOM 1026 N N . GLY A 1 128 ? -0.459 11.964 4.378 1.00 76.38 128 GLY A N 1
ATOM 1027 C CA . GLY A 1 128 ? 0.657 12.625 3.699 1.00 76.38 128 GLY A CA 1
ATOM 1028 C C . GLY A 1 128 ? 1.728 13.076 4.700 1.00 76.38 128 GLY A C 1
ATOM 1029 O O . GLY A 1 128 ? 1.406 13.355 5.858 1.00 76.38 128 GLY A O 1
ATOM 1030 N N . GLN A 1 129 ? 2.987 13.183 4.259 1.00 70.69 129 GLN A N 1
ATOM 1031 C CA . GLN A 1 129 ? 4.095 13.631 5.120 1.00 70.69 129 GLN A CA 1
ATOM 1032 C C . GLN A 1 129 ? 3.864 15.007 5.748 1.00 70.69 129 GLN A C 1
ATOM 1034 O O . GLN A 1 129 ? 4.118 15.178 6.938 1.00 70.69 129 GLN A O 1
ATOM 1039 N N . SER A 1 130 ? 3.348 15.974 4.983 1.00 66.06 130 SER A N 1
ATOM 1040 C CA . SER A 1 130 ? 3.056 17.319 5.501 1.00 66.06 130 SER A CA 1
ATOM 1041 C C . SER A 1 130 ? 2.056 17.280 6.657 1.00 66.06 130 SER A C 1
ATOM 1043 O O . SER A 1 130 ? 2.235 17.971 7.655 1.00 66.06 130 SER A O 1
ATOM 1045 N N . GLY A 1 131 ? 1.058 16.396 6.566 1.00 58.50 131 GLY A N 1
ATOM 1046 C CA . GLY A 1 131 ? 0.104 16.163 7.641 1.00 58.50 131 GLY A CA 1
ATOM 1047 C C . GLY A 1 131 ? 0.782 15.649 8.908 1.00 58.50 131 GLY A C 1
ATOM 1048 O O . GLY A 1 131 ? 0.448 16.109 9.987 1.00 58.50 131 GLY A O 1
ATOM 1049 N N . GLN A 1 132 ? 1.759 14.743 8.819 1.00 54.91 132 GLN A N 1
ATOM 1050 C CA . GLN A 1 132 ? 2.414 14.190 10.012 1.00 54.91 132 GLN A CA 1
ATOM 1051 C C . GLN A 1 132 ? 3.192 15.213 10.841 1.00 54.91 132 GLN A C 1
ATOM 1053 O O . GLN A 1 132 ? 3.170 15.105 12.067 1.00 54.91 132 GLN A O 1
ATOM 1058 N N . GLN A 1 133 ? 3.857 16.181 10.202 1.00 49.03 133 GLN A N 1
ATOM 1059 C CA . GLN A 1 133 ? 4.653 17.183 10.920 1.00 49.03 133 GLN A CA 1
ATOM 1060 C C . GLN A 1 133 ? 3.775 18.041 11.849 1.00 49.03 133 GLN A C 1
ATOM 1062 O O . GLN A 1 133 ? 4.178 18.354 12.969 1.00 49.03 133 GLN A O 1
ATOM 1067 N N . GLU A 1 134 ? 2.531 18.333 11.451 1.00 41.16 134 GLU A N 1
ATOM 1068 C CA . GLU A 1 134 ? 1.572 19.043 12.310 1.00 41.16 134 GLU A CA 1
ATOM 1069 C C . GLU A 1 134 ? 1.127 18.194 13.523 1.00 41.16 134 GLU A C 1
ATOM 1071 O O . GLU A 1 134 ? 0.889 18.742 14.600 1.00 41.16 134 GLU A O 1
ATOM 1076 N N . TRP A 1 135 ? 1.089 16.856 13.416 1.00 38.94 135 TRP A N 1
ATOM 1077 C CA . TRP A 1 135 ? 0.741 15.980 14.550 1.00 38.94 135 TRP A CA 1
ATOM 1078 C C . TRP A 1 135 ? 1.875 15.824 15.567 1.00 38.94 135 TRP A C 1
ATOM 1080 O O . TRP A 1 135 ? 1.593 15.647 16.751 1.00 38.94 135 TRP A O 1
ATOM 1090 N N . SER A 1 136 ? 3.143 15.890 15.149 1.00 42.12 136 SER A N 1
ATOM 1091 C CA . SER A 1 136 ? 4.278 15.803 16.080 1.00 42.12 136 SER A CA 1
ATOM 1092 C C . SER A 1 136 ? 4.483 17.077 16.901 1.00 42.12 136 SER A C 1
ATOM 1094 O O . SER A 1 136 ? 4.936 16.989 18.039 1.00 42.12 136 SER A O 1
ATOM 1096 N N . HIS A 1 137 ? 4.111 18.246 16.371 1.00 40.72 137 HIS A N 1
ATOM 1097 C CA . HIS A 1 137 ? 4.251 19.526 17.080 1.00 40.72 137 HIS A CA 1
ATOM 1098 C C . HIS A 1 137 ? 2.989 19.957 17.860 1.00 40.72 137 HIS A C 1
ATOM 1100 O O . HIS A 1 137 ? 3.044 20.907 18.637 1.00 40.72 137 HIS A O 1
ATOM 1106 N N . GLY A 1 138 ? 1.862 19.254 17.702 1.00 35.97 138 GLY A N 1
ATOM 1107 C CA . GLY A 1 138 ? 0.536 19.696 18.155 1.00 35.97 138 GLY A CA 1
ATOM 1108 C C . GLY A 1 138 ? 0.024 19.199 19.516 1.00 35.97 138 GLY A C 1
ATOM 1109 O O . GLY A 1 138 ? -1.170 19.330 19.769 1.00 35.97 138 GLY A O 1
ATOM 1110 N N . THR A 1 139 ? 0.852 18.651 20.415 1.00 36.16 139 THR A N 1
ATOM 1111 C CA . THR A 1 139 ? 0.381 18.250 21.771 1.00 36.16 139 THR A CA 1
ATOM 1112 C C . THR A 1 139 ? 0.119 19.447 22.709 1.00 36.16 139 THR A C 1
ATOM 1114 O O . THR A 1 139 ? -0.283 19.269 23.858 1.00 36.16 139 THR A O 1
ATOM 1117 N N . LEU A 1 140 ? 0.252 20.693 22.247 1.00 36.50 140 LEU A N 1
ATOM 1118 C CA . LEU A 1 140 ? -0.155 21.857 23.036 1.00 36.50 140 LEU A CA 1
ATOM 1119 C C . LEU A 1 140 ? -1.673 22.068 22.942 1.00 36.50 140 LEU A C 1
ATOM 1121 O O . LEU A 1 140 ? -2.181 22.675 22.007 1.00 36.50 140 LEU A O 1
ATOM 1125 N N . ALA A 1 141 ? -2.370 21.496 23.928 1.00 37.03 141 ALA A N 1
ATOM 1126 C CA . ALA A 1 141 ? -3.674 21.889 24.466 1.00 37.03 141 ALA A CA 1
ATOM 1127 C C . ALA A 1 141 ? -4.536 22.795 23.561 1.00 37.03 141 ALA A C 1
ATOM 1129 O O . ALA A 1 141 ? -4.537 24.015 23.693 1.00 37.03 141 ALA A O 1
ATOM 1130 N N . GLY A 1 142 ? -5.329 22.186 22.679 1.00 30.67 142 GLY A N 1
ATOM 1131 C CA . GLY A 1 142 ? -6.338 22.919 21.916 1.00 30.67 142 GLY A CA 1
ATOM 1132 C C . GLY A 1 142 ? -6.720 22.213 20.627 1.00 30.67 142 GLY A C 1
ATOM 1133 O O . GLY A 1 142 ? -6.240 22.584 19.569 1.00 30.67 142 GLY A O 1
ATOM 1134 N N . GLY A 1 143 ? -7.568 21.184 20.734 1.00 33.47 143 GLY A N 1
ATOM 1135 C CA . GLY A 1 143 ? -8.337 20.577 19.638 1.00 33.47 143 GLY A CA 1
ATOM 1136 C C . GLY A 1 143 ? -7.686 20.592 18.250 1.00 33.47 143 GLY A C 1
ATOM 1137 O O . GLY A 1 143 ? -7.922 21.508 17.465 1.00 33.47 143 GLY A O 1
ATOM 1138 N N . VAL A 1 144 ? -6.942 19.535 17.917 1.00 35.81 144 VAL A N 1
ATOM 1139 C CA . VAL A 1 144 ? -6.388 19.316 16.572 1.00 35.81 144 VAL A CA 1
ATOM 1140 C C . VAL A 1 144 ? -7.535 19.284 15.554 1.00 35.81 144 VAL A C 1
ATOM 1142 O O . VAL A 1 144 ? -8.252 18.288 15.430 1.00 35.81 144 VAL A O 1
ATOM 1145 N N . ARG A 1 145 ? -7.734 20.383 14.816 1.00 31.28 145 ARG A N 1
ATOM 1146 C CA . ARG A 1 145 ? -8.591 20.383 13.628 1.00 31.28 145 ARG A CA 1
ATOM 1147 C C . ARG A 1 145 ? -7.872 19.582 12.553 1.00 31.28 145 ARG A C 1
ATOM 1149 O O . ARG A 1 145 ? -6.816 19.987 12.081 1.00 31.28 145 ARG A O 1
ATOM 1156 N N . GLN A 1 146 ? -8.453 18.452 12.162 1.00 41.00 146 GLN A N 1
ATOM 1157 C CA . GLN A 1 146 ? -8.025 17.721 10.974 1.00 41.00 146 GLN A CA 1
ATOM 1158 C C . GLN A 1 146 ? -8.105 18.676 9.774 1.00 41.00 146 GLN A C 1
ATOM 1160 O O . GLN A 1 146 ? -9.208 19.043 9.366 1.00 41.00 146 GLN A O 1
ATOM 1165 N N . ARG A 1 147 ? -6.970 19.115 9.213 1.00 33.72 147 ARG A N 1
ATOM 1166 C CA . ARG A 1 147 ? -7.007 19.746 7.890 1.00 33.72 147 ARG A CA 1
ATOM 1167 C C . ARG A 1 147 ? -7.402 18.682 6.873 1.00 33.72 147 ARG A C 1
ATOM 1169 O O . ARG A 1 147 ? -6.874 17.568 6.892 1.00 33.72 147 ARG A O 1
ATOM 1176 N N . GLN A 1 148 ? -8.351 19.024 6.006 1.00 34.00 148 GLN A N 1
ATOM 1177 C CA . GLN A 1 148 ? -8.705 18.181 4.872 1.00 34.00 148 GLN A CA 1
ATOM 1178 C C . GLN A 1 148 ? -7.461 17.980 3.987 1.00 34.00 148 GLN A C 1
ATOM 1180 O O . GLN A 1 148 ? -6.691 18.927 3.804 1.00 34.00 148 GLN A O 1
ATOM 1185 N N . PRO A 1 149 ? -7.217 16.760 3.473 1.00 36.50 149 PRO A N 1
ATOM 1186 C CA . PRO A 1 149 ? -6.092 16.505 2.582 1.00 36.50 149 PRO A CA 1
ATOM 1187 C C . PRO A 1 149 ? -6.135 17.431 1.357 1.00 36.50 149 PRO A C 1
ATOM 1189 O O . PRO A 1 149 ? -7.212 17.783 0.886 1.00 36.50 149 PRO A O 1
ATOM 1192 N N . MET A 1 150 ? -4.952 17.778 0.829 1.00 35.69 150 MET A N 1
ATOM 1193 C CA . MET A 1 150 ? -4.749 18.683 -0.324 1.00 35.69 150 MET A CA 1
ATOM 1194 C C . MET A 1 150 ? -5.579 18.290 -1.563 1.00 35.69 150 MET A C 1
ATOM 1196 O O . MET A 1 150 ? -5.946 19.142 -2.363 1.00 35.69 150 MET A O 1
ATOM 1200 N N . TYR A 1 151 ? -5.961 17.012 -1.656 1.00 35.09 151 TYR A N 1
ATOM 1201 C CA . TYR A 1 151 ? -7.093 16.560 -2.456 1.00 35.09 151 TYR A CA 1
ATOM 1202 C C . TYR A 1 151 ? -8.242 16.142 -1.533 1.00 35.09 151 TYR A C 1
ATOM 1204 O O . TYR A 1 151 ? -8.174 15.051 -0.946 1.00 35.09 151 TYR A O 1
ATOM 1212 N N . PRO A 1 152 ? -9.308 16.951 -1.403 1.00 32.88 152 PRO A N 1
ATOM 1213 C CA . PRO A 1 152 ? -10.528 16.487 -0.779 1.00 32.88 152 PRO A CA 1
ATOM 1214 C C . PRO A 1 152 ? -11.106 15.394 -1.678 1.00 32.88 152 PRO A C 1
ATOM 1216 O O . PRO A 1 152 ? -11.694 15.651 -2.728 1.00 32.88 152 PRO A O 1
ATOM 1219 N N . LEU A 1 153 ? -10.960 14.142 -1.240 1.00 38.84 153 LEU A N 1
ATOM 1220 C CA . LEU A 1 153 ? -11.730 13.020 -1.777 1.00 38.84 153 LEU A CA 1
ATOM 1221 C C . LEU A 1 153 ? -13.230 13.169 -1.455 1.00 38.84 153 LEU A C 1
ATOM 1223 O O . LEU A 1 153 ? -13.995 12.252 -1.689 1.00 38.84 153 LEU A O 1
ATOM 1227 N N . ASP A 1 154 ? -13.695 14.318 -0.975 1.00 33.75 154 ASP A N 1
ATOM 1228 C CA . ASP A 1 154 ? -15.115 14.668 -0.957 1.00 33.75 154 ASP A CA 1
ATOM 1229 C C . ASP A 1 154 ? -15.667 14.748 -2.400 1.00 33.75 154 ASP A C 1
ATOM 1231 O O . ASP A 1 154 ? -16.838 14.462 -2.636 1.00 33.75 154 ASP A O 1
ATOM 1235 N N . ASN A 1 155 ? -14.797 15.011 -3.390 1.00 28.23 155 ASN A N 1
ATOM 1236 C CA . ASN A 1 155 ? -15.092 14.839 -4.820 1.00 28.23 155 ASN A CA 1
ATOM 1237 C C . ASN A 1 155 ? -14.966 13.383 -5.307 1.00 28.23 155 ASN A C 1
ATOM 1239 O O . ASN A 1 155 ? -15.242 13.105 -6.476 1.00 28.23 155 ASN A O 1
ATOM 1243 N N . LEU A 1 156 ? -14.593 12.439 -4.434 1.00 35.31 156 LEU A N 1
ATOM 1244 C CA . LEU A 1 156 ? -14.767 11.001 -4.651 1.00 35.31 156 LEU A CA 1
ATOM 1245 C C . LEU A 1 156 ? -16.253 10.690 -4.452 1.00 35.31 156 LEU A C 1
ATOM 1247 O O . LEU A 1 156 ? -16.674 10.012 -3.513 1.00 35.31 156 LEU A O 1
ATOM 1251 N N . VAL A 1 157 ? -17.066 11.241 -5.347 1.00 29.19 157 VAL A N 1
ATOM 1252 C CA . VAL A 1 157 ? -18.452 10.848 -5.518 1.00 29.19 157 VAL A CA 1
ATOM 1253 C C . VAL A 1 157 ? -18.400 9.422 -6.049 1.00 29.19 157 VAL A C 1
ATOM 1255 O O . VAL A 1 157 ? -18.267 9.171 -7.241 1.00 29.19 157 VAL A O 1
ATOM 12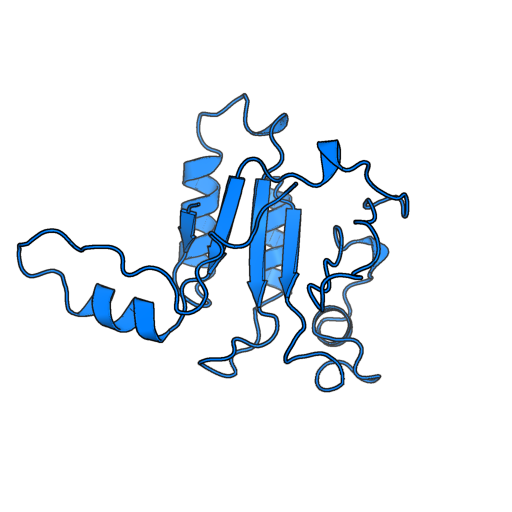58 N N . LEU A 1 158 ? -18.425 8.473 -5.115 1.00 33.62 158 LEU A N 1
ATOM 1259 C CA . LEU A 1 158 ? -18.593 7.048 -5.362 1.00 33.62 158 LEU A CA 1
ATOM 1260 C C . LEU A 1 158 ? -20.060 6.808 -5.762 1.00 33.62 158 LEU A C 1
ATOM 1262 O O . LEU A 1 158 ? -20.804 6.164 -5.021 1.00 33.62 158 LEU A O 1
ATOM 1266 N N . THR A 1 159 ? -20.517 7.402 -6.869 1.00 30.98 159 THR A N 1
ATOM 1267 C CA . THR A 1 159 ? -21.784 7.010 -7.507 1.00 30.98 159 THR A CA 1
ATOM 1268 C C . THR A 1 159 ? -21.629 5.644 -8.144 1.00 30.98 159 THR A C 1
ATOM 1270 O O . THR A 1 159 ? -20.647 5.446 -8.882 1.00 30.98 159 THR A O 1
#